Protein AF-A0A2B7WLC4-F1 (afdb_monomer_lite)

Foldseek 3Di:
DFFWQQDAQDDTDDDDDDDDDDDPPDFDKDFPDADDDVVQVCCRHPCPPHPPDPRDGDGDGTDIDTDD

InterPro domains:
  IPR011032 GroES-like superfamily [SSF50129] (19-67)
  IPR013154 Alcohol dehydrogenase-like, N-terminal [PF08240] (24-67)

Sequence (68 aa):
MPPLSPSRAVPCLWASGVTPEPSPNNVLIEVEAVALNPCDYYQQGYGIPPVLIYPAVIGCDAAQMVVK

Organism: NCBI:txid1447875

Secondary structure (DSSP, 8-state):
--EEE-STTSPPEE---PPPPPPTT---EEEEEE---HHHHHHHHH-TTT--SSSEE----EEEEE--

pLDDT: mean 92.91, std 5.71, range [60.0, 97.88]

Radius of gyration: 12.76 Å; chains: 1; bounding box: 26×21×30 Å

Structure (mmCIF, N/CA/C/O backbone):
data_AF-A0A2B7WLC4-F1
#
_entry.id   AF-A0A2B7WLC4-F1
#
loop_
_atom_site.group_PDB
_atom_site.id
_atom_site.type_symbol
_atom_site.label_atom_id
_atom_site.label_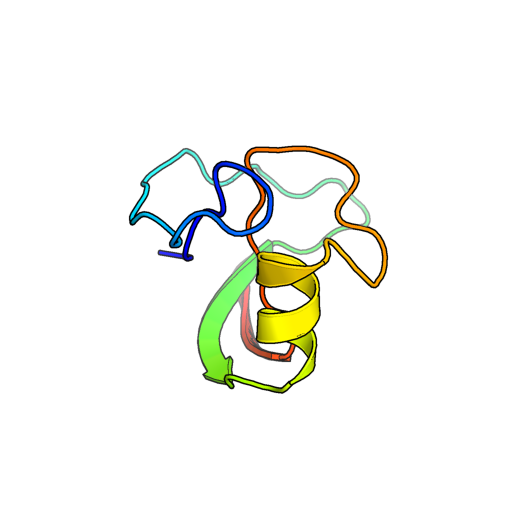alt_id
_atom_site.label_comp_id
_atom_site.label_asym_id
_atom_site.label_entity_id
_atom_site.label_seq_id
_atom_site.pdbx_PDB_ins_code
_atom_site.Cartn_x
_atom_site.Cartn_y
_atom_site.Cartn_z
_atom_site.occupancy
_atom_site.B_iso_or_equiv
_atom_site.auth_seq_id
_atom_site.auth_comp_id
_atom_site.auth_asym_id
_atom_site.auth_atom_id
_atom_site.pdbx_PDB_model_num
ATOM 1 N N . MET A 1 1 ? 0.077 -9.273 4.935 1.00 60.00 1 MET A N 1
ATOM 2 C CA . MET A 1 1 ? 1.346 -8.504 4.964 1.00 60.00 1 MET A CA 1
ATOM 3 C C . MET A 1 1 ? 1.547 -7.881 3.592 1.00 60.00 1 MET A C 1
ATOM 5 O O . MET A 1 1 ? 1.398 -8.619 2.624 1.00 60.00 1 MET A O 1
ATOM 9 N N . PRO A 1 2 ? 1.809 -6.570 3.482 1.00 72.81 2 PRO A N 1
ATOM 10 C CA . PRO A 1 2 ? 1.871 -5.907 2.184 1.00 72.81 2 PRO A CA 1
ATOM 11 C C . PRO A 1 2 ? 3.259 -6.010 1.518 1.00 72.81 2 PRO A C 1
ATOM 13 O O . PRO A 1 2 ? 4.268 -6.124 2.219 1.00 72.81 2 PRO A O 1
ATOM 16 N N . PRO A 1 3 ? 3.333 -5.949 0.176 1.00 79.25 3 PRO A N 1
ATOM 17 C CA . PRO A 1 3 ? 4.598 -5.836 -0.546 1.00 79.25 3 PRO A CA 1
ATOM 18 C C . PRO A 1 3 ? 5.284 -4.490 -0.257 1.00 79.25 3 PRO A C 1
ATOM 20 O O . PRO A 1 3 ? 4.640 -3.440 -0.258 1.00 79.25 3 PRO A O 1
ATOM 23 N N . LEU A 1 4 ? 6.602 -4.519 -0.039 1.00 91.25 4 LEU A N 1
ATOM 24 C CA . LEU A 1 4 ? 7.428 -3.336 0.204 1.00 91.25 4 LEU A CA 1
ATOM 25 C C . LEU A 1 4 ? 8.322 -3.052 -1.008 1.00 91.25 4 LEU A C 1
ATOM 27 O O . LEU A 1 4 ? 9.168 -3.867 -1.370 1.00 91.25 4 LEU A O 1
ATOM 31 N N . SER A 1 5 ? 8.173 -1.879 -1.614 1.00 93.69 5 SER A N 1
ATOM 32 C CA . SER A 1 5 ? 9.046 -1.369 -2.669 1.00 93.69 5 SER A CA 1
ATOM 33 C C . SER A 1 5 ? 10.271 -0.691 -2.039 1.00 93.69 5 SER A C 1
ATOM 35 O O . SER A 1 5 ? 10.116 0.354 -1.402 1.00 93.69 5 SER A O 1
ATOM 37 N N . PRO A 1 6 ? 11.495 -1.233 -2.192 1.00 92.62 6 PRO A N 1
ATOM 38 C CA . PRO A 1 6 ? 12.690 -0.672 -1.555 1.00 92.62 6 PRO A CA 1
ATOM 39 C C . PRO A 1 6 ? 13.233 0.563 -2.288 1.00 92.62 6 PRO A C 1
ATOM 41 O O . PRO A 1 6 ? 13.800 1.453 -1.661 1.00 92.62 6 PRO A O 1
ATOM 44 N N . SER A 1 7 ? 13.060 0.623 -3.607 1.00 94.62 7 SER A N 1
ATOM 45 C CA . SER A 1 7 ? 13.372 1.768 -4.465 1.00 94.62 7 SER A CA 1
ATOM 46 C C . SER A 1 7 ? 12.665 1.607 -5.816 1.00 94.62 7 SER A C 1
ATOM 48 O O . SER A 1 7 ? 12.063 0.565 -6.094 1.00 94.62 7 SER A O 1
ATOM 50 N N . ARG A 1 8 ? 12.709 2.647 -6.657 1.00 94.75 8 ARG A N 1
ATOM 51 C CA . ARG A 1 8 ? 12.110 2.627 -7.999 1.00 94.75 8 ARG A CA 1
ATOM 52 C C . ARG A 1 8 ? 12.706 1.507 -8.858 1.00 94.75 8 ARG A C 1
ATOM 54 O O . ARG A 1 8 ? 13.922 1.342 -8.899 1.00 94.75 8 ARG A O 1
ATOM 61 N N . ALA A 1 9 ? 11.841 0.806 -9.585 1.00 93.62 9 ALA A N 1
ATOM 62 C CA . ALA A 1 9 ? 12.142 -0.284 -10.511 1.00 93.62 9 ALA A CA 1
ATOM 63 C C . ALA A 1 9 ? 12.846 -1.503 -9.884 1.00 93.62 9 ALA A C 1
ATOM 65 O O . ALA A 1 9 ? 13.285 -2.397 -10.606 1.00 93.62 9 ALA A O 1
ATOM 66 N N . VAL A 1 10 ? 12.913 -1.589 -8.552 1.00 94.31 10 VAL A N 1
ATOM 67 C CA . VAL A 1 10 ? 13.396 -2.778 -7.842 1.00 94.31 10 VAL A CA 1
ATOM 68 C C . VAL A 1 10 ? 12.200 -3.660 -7.470 1.00 94.31 10 VAL A C 1
ATOM 70 O O . VAL A 1 10 ? 11.167 -3.127 -7.049 1.00 94.31 10 VAL A O 1
ATOM 73 N N . PRO A 1 11 ? 12.277 -4.994 -7.645 1.00 93.31 11 PRO A N 1
ATOM 74 C CA . PRO A 1 11 ? 11.202 -5.893 -7.243 1.00 93.31 11 PRO A CA 1
ATOM 75 C C . PRO A 1 11 ? 10.779 -5.673 -5.789 1.00 93.31 11 PRO A C 1
ATOM 77 O O . PRO A 1 11 ? 11.616 -5.452 -4.912 1.00 93.31 11 PRO A O 1
ATOM 80 N N . CYS A 1 12 ? 9.472 -5.746 -5.538 1.00 92.50 12 CYS A N 1
ATOM 81 C CA . CYS A 1 12 ? 8.955 -5.663 -4.180 1.00 92.50 12 CYS A CA 1
ATOM 82 C C . CYS A 1 12 ? 9.443 -6.849 -3.347 1.00 92.50 12 CYS A C 1
ATOM 84 O O . CYS A 1 12 ? 9.514 -7.984 -3.822 1.00 92.50 12 CYS A O 1
ATOM 86 N N . LEU A 1 13 ? 9.745 -6.568 -2.086 1.00 93.12 13 LEU A N 1
ATOM 87 C CA . LEU A 1 13 ? 10.176 -7.550 -1.108 1.00 93.12 13 LEU A CA 1
ATOM 88 C C . LEU A 1 13 ? 9.059 -7.791 -0.097 1.00 93.12 13 LEU A C 1
ATOM 90 O O . LEU A 1 13 ? 8.251 -6.909 0.200 1.00 93.12 13 LEU A O 1
ATOM 94 N N . TRP A 1 14 ? 9.033 -8.999 0.451 1.00 89.81 14 TRP A N 1
ATOM 95 C CA . TRP A 1 14 ? 8.182 -9.321 1.588 1.00 89.81 14 TRP A CA 1
ATOM 96 C C . TRP A 1 14 ? 8.826 -8.755 2.852 1.00 89.81 14 TRP A C 1
ATOM 98 O O .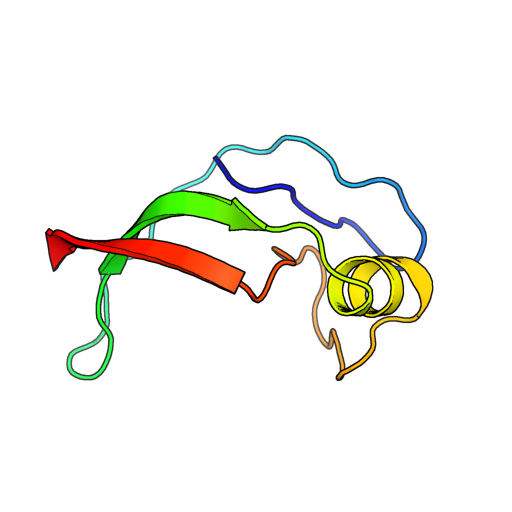 TRP A 1 14 ? 10.000 -9.017 3.116 1.00 89.81 14 TRP A O 1
ATOM 108 N N . ALA A 1 15 ? 8.066 -7.982 3.626 1.00 87.12 15 ALA A N 1
ATOM 109 C CA . ALA A 1 15 ? 8.534 -7.387 4.871 1.00 87.12 15 ALA A CA 1
ATOM 110 C C . ALA A 1 15 ? 7.457 -7.464 5.962 1.00 87.12 15 ALA A C 1
ATOM 112 O O . ALA A 1 15 ? 6.258 -7.383 5.692 1.00 87.12 15 ALA A O 1
ATOM 113 N N . SER A 1 16 ? 7.906 -7.598 7.209 1.00 86.81 16 SER A N 1
ATOM 114 C CA . SER A 1 16 ? 7.081 -7.500 8.416 1.00 86.81 16 SER A CA 1
ATOM 115 C C . SER A 1 16 ? 7.443 -6.240 9.198 1.00 86.81 16 SER A C 1
ATOM 117 O O . SER A 1 16 ? 8.601 -5.822 9.190 1.00 86.81 16 SER A O 1
ATOM 119 N N . GLY A 1 17 ? 6.489 -5.666 9.926 1.00 84.38 17 GLY A N 1
ATOM 120 C CA . GLY A 1 17 ? 6.720 -4.483 10.749 1.00 84.38 17 GLY A CA 1
ATOM 121 C C . GLY A 1 17 ? 5.609 -4.259 11.767 1.00 84.38 17 GLY A C 1
ATOM 122 O O . GLY A 1 17 ? 4.645 -5.023 11.833 1.00 84.38 17 GLY A O 1
ATOM 123 N N . VAL A 1 18 ? 5.760 -3.204 12.566 1.00 89.94 18 VAL A N 1
ATOM 124 C CA . VAL A 1 18 ? 4.733 -2.770 13.519 1.00 89.94 18 VAL A CA 1
ATOM 125 C C . VAL A 1 18 ? 3.627 -2.044 12.759 1.00 89.94 18 VAL A C 1
ATOM 127 O O . VAL A 1 18 ? 3.908 -1.171 11.939 1.00 89.94 18 VAL A O 1
ATOM 130 N N . THR A 1 19 ? 2.374 -2.393 13.047 1.00 91.62 19 THR A N 1
ATOM 131 C CA . THR A 1 19 ? 1.215 -1.648 12.543 1.00 91.62 19 THR A CA 1
ATOM 132 C C . THR A 1 19 ? 0.983 -0.448 13.464 1.00 91.62 19 THR A C 1
ATOM 134 O O . THR A 1 19 ? 0.785 -0.663 14.661 1.00 91.62 19 THR A O 1
ATOM 137 N N . PRO A 1 20 ? 1.069 0.799 12.969 1.00 92.31 20 PRO A N 1
ATOM 138 C CA . PRO A 1 20 ? 0.874 1.976 13.806 1.00 92.31 20 PRO A CA 1
ATOM 139 C C . PRO A 1 20 ? -0.588 2.100 14.251 1.00 92.31 20 PRO A C 1
ATOM 141 O O . PRO A 1 20 ? -1.505 1.728 13.519 1.00 92.31 20 PRO A O 1
ATOM 144 N N . GLU A 1 21 ? -0.803 2.661 15.440 1.00 96.50 21 GLU A N 1
ATOM 145 C CA . GLU A 1 21 ? -2.144 3.048 15.883 1.00 96.50 21 GLU A CA 1
ATOM 146 C C . GLU A 1 21 ? -2.647 4.249 15.060 1.00 96.50 21 GLU A C 1
ATOM 148 O O . GLU A 1 21 ? -1.851 5.139 14.728 1.00 96.50 21 GLU A O 1
ATOM 153 N N . PRO A 1 22 ? -3.946 4.299 14.718 1.00 97.38 22 PRO A N 1
ATOM 154 C CA . PRO A 1 22 ? -4.491 5.408 13.950 1.00 97.38 22 PRO A CA 1
ATOM 155 C C . PRO A 1 22 ? -4.506 6.703 14.776 1.00 97.38 22 PRO A C 1
ATOM 157 O O . PRO A 1 22 ? -4.720 6.698 15.989 1.00 97.38 22 PRO A O 1
ATOM 160 N N . SER A 1 23 ? -4.294 7.841 14.107 1.00 96.81 23 SER A N 1
ATOM 161 C CA . SER A 1 23 ? -4.559 9.159 14.699 1.00 96.81 23 SER A CA 1
ATOM 162 C C . SER A 1 23 ? -6.077 9.416 14.779 1.00 96.81 23 SER A C 1
ATOM 164 O O . SER A 1 23 ? -6.827 8.730 14.087 1.00 96.81 23 SER A O 1
ATOM 166 N N . PRO A 1 24 ? -6.567 10.420 15.536 1.00 96.94 24 PRO A N 1
ATOM 167 C CA . PRO A 1 24 ? -8.007 10.654 15.724 1.00 96.94 24 PRO A CA 1
ATOM 168 C C . PRO A 1 24 ? -8.856 10.803 14.447 1.00 96.94 24 PRO A C 1
ATOM 170 O O . PRO A 1 24 ? -10.066 10.623 14.507 1.00 96.94 24 PRO A O 1
ATOM 173 N N . ASN A 1 25 ? -8.243 11.148 13.309 1.00 97.31 25 ASN A N 1
ATOM 174 C CA . ASN A 1 25 ? -8.929 11.330 12.022 1.00 97.31 25 ASN A CA 1
ATOM 175 C C . ASN A 1 25 ? -8.569 10.248 10.990 1.00 97.31 25 ASN A C 1
ATOM 177 O O . ASN A 1 25 ? -8.843 10.404 9.801 1.00 97.31 25 ASN A O 1
ATOM 181 N N . ASN A 1 26 ? -7.905 9.179 11.418 1.00 97.19 26 ASN A N 1
ATOM 182 C CA . ASN A 1 26 ? -7.571 8.041 10.579 1.00 97.19 26 ASN A CA 1
ATOM 183 C C . ASN A 1 26 ? -8.267 6.795 11.114 1.00 97.19 26 ASN A C 1
ATOM 185 O O . ASN A 1 26 ? -8.589 6.716 12.293 1.00 97.19 26 ASN A O 1
ATOM 189 N N . VAL A 1 27 ? -8.455 5.820 10.233 1.00 97.06 27 VAL A N 1
ATOM 190 C CA . VAL A 1 27 ? -8.895 4.479 10.606 1.00 97.06 27 VAL A CA 1
ATOM 191 C C . VAL A 1 27 ? -7.765 3.498 10.358 1.00 97.06 27 VAL A C 1
ATOM 193 O O . VAL A 1 27 ? -6.966 3.676 9.432 1.00 97.06 27 VAL A O 1
ATOM 196 N N . LEU A 1 28 ? -7.702 2.462 11.181 1.00 96.81 28 LEU A N 1
ATOM 197 C CA . LEU A 1 28 ? -6.917 1.280 10.895 1.00 96.81 28 LEU A CA 1
ATOM 198 C C . LEU A 1 28 ? -7.811 0.262 10.199 1.00 96.81 28 LEU A C 1
ATOM 200 O O . LEU A 1 28 ? -8.907 -0.054 10.664 1.00 96.81 28 LEU A O 1
ATOM 204 N N . ILE A 1 29 ? -7.309 -0.267 9.092 1.00 96.38 29 ILE A N 1
ATOM 205 C CA . ILE A 1 29 ? -7.996 -1.268 8.286 1.00 96.38 29 ILE A CA 1
ATOM 206 C C . ILE A 1 29 ? -7.239 -2.590 8.321 1.00 96.38 29 ILE A C 1
ATOM 208 O O . ILE A 1 29 ? -6.007 -2.621 8.338 1.00 96.38 29 ILE A O 1
ATOM 212 N N . GLU A 1 30 ? -7.987 -3.681 8.275 1.00 95.81 30 GLU A N 1
ATOM 213 C CA . GLU A 1 30 ? -7.475 -5.001 7.940 1.00 95.81 30 GLU A CA 1
ATOM 214 C C . GLU A 1 30 ? -7.780 -5.284 6.468 1.00 95.81 30 GLU A C 1
ATOM 216 O O . GLU A 1 30 ? -8.930 -5.222 6.032 1.00 95.81 30 GLU A O 1
ATOM 221 N N . VAL A 1 31 ? -6.733 -5.539 5.684 1.00 95.06 31 VAL A N 1
ATOM 222 C CA . VAL A 1 31 ? -6.842 -5.792 4.243 1.00 95.06 31 VAL A CA 1
ATOM 223 C C . VAL A 1 31 ? -7.077 -7.282 4.009 1.00 95.06 31 VAL A C 1
ATOM 225 O O . VAL A 1 31 ? -6.197 -8.092 4.301 1.00 95.06 31 VAL A O 1
ATOM 228 N N . GLU A 1 32 ? -8.230 -7.631 3.437 1.00 96.50 32 GLU A N 1
ATOM 229 C CA . GLU A 1 3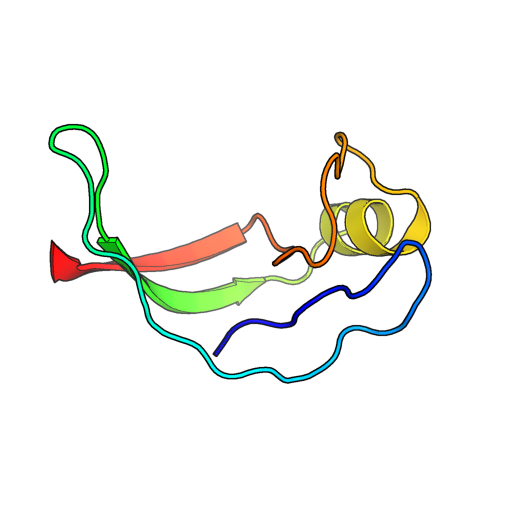2 ? -8.601 -9.019 3.125 1.00 96.50 32 GLU A CA 1
ATOM 230 C C . GLU A 1 32 ? -8.155 -9.430 1.719 1.00 96.50 32 GLU A C 1
ATOM 232 O O . GLU A 1 32 ? -7.701 -10.554 1.500 1.00 96.50 32 GLU A O 1
ATOM 237 N N . ALA A 1 33 ? -8.256 -8.509 0.758 1.00 95.75 33 ALA A N 1
ATOM 238 C CA . ALA A 1 33 ? -7.844 -8.733 -0.620 1.00 95.75 33 ALA A CA 1
ATOM 239 C C . ALA A 1 33 ? -7.344 -7.439 -1.265 1.00 95.75 33 ALA A C 1
ATOM 241 O O . ALA A 1 33 ? -7.791 -6.344 -0.924 1.00 95.75 33 ALA A O 1
ATOM 242 N N . VAL A 1 34 ? -6.443 -7.579 -2.237 1.00 94.56 34 VAL A N 1
ATOM 243 C CA . VAL A 1 34 ? -5.918 -6.479 -3.054 1.00 94.56 34 VAL A CA 1
ATOM 244 C C . VAL A 1 34 ? -5.998 -6.848 -4.529 1.00 94.56 34 VAL A C 1
ATOM 246 O O . VAL A 1 34 ? -5.765 -8.004 -4.891 1.00 94.56 34 VAL A O 1
ATOM 249 N N . ALA A 1 35 ? -6.317 -5.875 -5.377 1.00 95.56 35 ALA A N 1
ATOM 250 C CA . ALA A 1 35 ? -6.253 -6.032 -6.824 1.00 95.56 35 ALA A CA 1
ATOM 251 C C . ALA A 1 35 ? -4.910 -5.512 -7.353 1.00 95.56 35 ALA A C 1
ATOM 253 O O . ALA A 1 35 ? -4.381 -4.522 -6.851 1.00 95.56 35 ALA A O 1
ATOM 254 N N . LEU A 1 36 ? -4.373 -6.173 -8.382 1.00 94.12 36 LEU A N 1
ATOM 255 C CA . LEU A 1 36 ? -3.262 -5.638 -9.166 1.00 94.12 36 LEU A CA 1
ATOM 256 C C . LEU A 1 36 ? -3.813 -4.871 -10.364 1.00 94.12 36 LEU A C 1
ATOM 258 O O . LEU A 1 36 ? -4.550 -5.420 -11.182 1.00 94.12 36 LEU A O 1
ATOM 262 N N . ASN A 1 37 ? -3.396 -3.622 -10.483 1.00 93.38 37 ASN A N 1
ATOM 263 C CA . ASN A 1 37 ? -3.830 -2.664 -11.480 1.00 93.38 37 ASN A CA 1
ATOM 264 C C . ASN A 1 37 ? -2.614 -2.028 -12.181 1.00 93.38 37 ASN A C 1
ATOM 266 O O . ASN A 1 37 ? -1.500 -2.036 -11.651 1.00 93.38 37 ASN A O 1
ATOM 270 N N . PRO A 1 38 ? -2.789 -1.398 -13.361 1.00 94.75 38 PRO A N 1
ATOM 271 C CA . PRO A 1 38 ? -1.696 -0.697 -14.040 1.00 94.75 38 PRO A CA 1
ATOM 272 C C . PRO A 1 38 ? -0.993 0.348 -13.161 1.00 94.75 38 PRO A C 1
ATOM 274 O O . PRO A 1 38 ? 0.211 0.554 -13.301 1.00 94.75 38 PRO A O 1
ATOM 277 N N . CYS A 1 39 ? -1.727 0.976 -12.233 1.00 94.25 39 CYS A N 1
ATOM 278 C CA . CYS A 1 39 ? -1.183 1.936 -11.272 1.00 94.25 39 CYS A CA 1
ATOM 279 C C . CYS A 1 39 ? -0.005 1.354 -10.477 1.00 94.25 39 CYS A C 1
ATOM 281 O O . CYS A 1 39 ? 0.993 2.041 -10.295 1.00 94.25 39 CYS A O 1
ATOM 283 N N . ASP A 1 40 ? -0.062 0.082 -10.084 1.00 93.50 40 ASP A N 1
ATOM 284 C CA . ASP A 1 40 ? 0.974 -0.539 -9.254 1.00 93.50 40 ASP A CA 1
ATOM 285 C C . ASP A 1 40 ? 2.289 -0.693 -10.023 1.00 93.50 40 ASP A C 1
ATOM 287 O O . ASP A 1 40 ? 3.369 -0.423 -9.497 1.00 93.50 40 ASP A O 1
ATOM 291 N N . TYR A 1 41 ? 2.201 -1.046 -11.309 1.00 92.50 41 TYR A N 1
ATOM 292 C CA . TYR A 1 41 ? 3.354 -1.052 -12.209 1.00 92.50 41 TYR A CA 1
ATOM 293 C C . TYR A 1 41 ? 3.909 0.363 -12.426 1.00 92.50 41 TYR A C 1
ATOM 295 O O . TYR A 1 41 ? 5.127 0.545 -12.462 1.00 92.50 41 TYR A O 1
ATOM 303 N N . TYR A 1 42 ? 3.050 1.383 -12.512 1.00 95.56 42 TYR A N 1
ATOM 304 C CA . TYR A 1 42 ? 3.508 2.771 -12.599 1.00 95.56 42 TYR A CA 1
ATOM 305 C C . TYR A 1 42 ? 4.193 3.255 -11.314 1.00 95.56 42 TYR A C 1
ATOM 307 O O . TYR A 1 42 ? 5.246 3.899 -11.377 1.00 95.56 42 TYR A O 1
ATOM 315 N N . GLN A 1 43 ? 3.653 2.897 -10.151 1.00 95.44 43 GLN A N 1
ATOM 316 C CA . GLN A 1 43 ? 4.230 3.204 -8.847 1.00 95.44 43 GLN A CA 1
ATOM 317 C C . GLN A 1 43 ? 5.579 2.504 -8.670 1.00 95.44 43 GLN A C 1
ATOM 319 O O . GLN A 1 43 ? 6.564 3.157 -8.329 1.00 95.44 43 GLN A O 1
ATOM 324 N N . GLN A 1 44 ? 5.655 1.207 -8.974 1.00 94.38 44 GLN A N 1
ATOM 325 C CA . GLN A 1 44 ? 6.883 0.426 -8.849 1.00 94.38 44 GLN A CA 1
ATOM 326 C C . GLN A 1 44 ? 7.947 0.870 -9.859 1.00 94.38 44 GLN A C 1
ATOM 328 O O . GLN A 1 44 ? 9.092 1.111 -9.479 1.00 94.38 44 GLN A O 1
ATOM 333 N N . GLY A 1 45 ? 7.587 1.006 -11.137 1.00 95.06 45 GLY A N 1
ATOM 334 C CA . GLY A 1 45 ? 8.541 1.229 -12.225 1.00 95.06 45 GLY A CA 1
ATOM 335 C C . GLY A 1 45 ? 8.955 2.688 -12.401 1.00 95.06 45 GLY A C 1
ATOM 336 O O . GLY A 1 45 ? 10.118 2.979 -12.681 1.00 95.06 45 GLY A O 1
ATOM 337 N N . TYR A 1 46 ? 8.023 3.621 -12.205 1.00 94.88 46 TYR A N 1
ATOM 338 C CA . TYR A 1 46 ? 8.224 5.040 -12.517 1.00 94.88 46 TYR A CA 1
ATOM 339 C C . TYR A 1 46 ? 8.077 5.950 -11.296 1.00 94.88 46 TYR A C 1
ATOM 341 O O . TYR A 1 46 ? 8.503 7.105 -11.341 1.00 94.88 46 TYR A O 1
ATOM 349 N N . GLY A 1 47 ? 7.532 5.438 -10.190 1.00 93.38 47 GLY A N 1
ATOM 350 C CA . GLY A 1 47 ? 7.263 6.222 -8.992 1.00 93.38 47 GLY A CA 1
ATOM 351 C C . GLY A 1 47 ? 6.142 7.236 -9.190 1.00 93.38 47 GLY A C 1
ATOM 352 O O . GLY A 1 47 ? 6.259 8.327 -8.645 1.00 93.38 47 GLY A O 1
ATOM 353 N N . ILE A 1 48 ? 5.104 6.919 -9.976 1.00 92.44 48 ILE A N 1
ATOM 354 C CA . ILE A 1 48 ? 3.941 7.794 -10.225 1.00 92.44 48 ILE A CA 1
ATOM 355 C C . ILE A 1 48 ? 2.614 7.041 -10.009 1.00 92.44 48 ILE A C 1
ATOM 357 O O . ILE A 1 48 ? 2.575 5.845 -10.294 1.00 92.44 48 ILE A O 1
ATOM 361 N N . PRO A 1 49 ? 1.524 7.711 -9.571 1.00 86.44 49 PRO A N 1
ATOM 362 C CA . PRO A 1 49 ? 1.458 9.082 -9.030 1.00 86.44 49 PRO A CA 1
ATOM 363 C C . PRO A 1 49 ? 2.275 9.185 -7.727 1.00 86.44 49 PRO A C 1
ATOM 365 O O . PRO A 1 49 ? 2.380 8.192 -7.013 1.00 86.44 49 PRO A O 1
ATOM 368 N N . PRO A 1 50 ? 2.964 10.313 -7.477 1.00 92.69 50 PRO A N 1
ATOM 369 C CA . PRO A 1 50 ? 4.339 10.316 -6.981 1.00 92.69 50 PRO A CA 1
ATOM 370 C C . PRO A 1 50 ? 4.587 9.436 -5.742 1.00 92.69 50 PRO A C 1
ATOM 372 O O . PRO A 1 50 ? 4.049 9.701 -4.671 1.00 92.69 50 PRO A O 1
ATOM 375 N N . VAL A 1 51 ? 5.483 8.447 -5.866 1.00 93.94 51 VAL A N 1
ATOM 376 C CA . VAL A 1 51 ? 6.066 7.700 -4.734 1.00 93.94 51 VAL A CA 1
ATOM 377 C C . VAL A 1 51 ? 7.272 8.492 -4.227 1.00 93.94 51 VAL A C 1
ATOM 379 O O . VAL A 1 51 ? 8.374 8.391 -4.772 1.00 93.94 51 VAL A O 1
ATOM 382 N N . LEU A 1 52 ? 7.034 9.352 -3.233 1.00 94.12 52 LEU A N 1
ATOM 383 C CA . LEU A 1 52 ? 7.996 10.363 -2.768 1.00 94.12 52 LEU A CA 1
ATOM 384 C C . LEU A 1 52 ? 9.049 9.829 -1.789 1.00 94.12 52 LEU A C 1
ATOM 386 O O . LEU A 1 52 ? 10.123 10.415 -1.669 1.00 94.12 52 LEU A O 1
ATOM 390 N N . ILE A 1 53 ? 8.735 8.756 -1.065 1.00 94.38 53 ILE A N 1
ATOM 391 C CA . ILE A 1 53 ? 9.557 8.222 0.023 1.00 94.38 53 ILE A CA 1
ATOM 392 C C . ILE A 1 53 ? 9.716 6.723 -0.197 1.00 94.38 53 ILE A C 1
ATOM 394 O O . ILE A 1 53 ? 8.754 6.054 -0.558 1.00 94.38 53 ILE A O 1
ATOM 398 N N . TYR A 1 54 ? 10.924 6.215 0.036 1.00 93.50 54 TYR A N 1
ATOM 399 C CA . TYR A 1 54 ? 11.225 4.789 0.060 1.00 93.50 54 TYR A CA 1
ATOM 400 C C . TYR A 1 54 ? 11.857 4.406 1.411 1.00 93.50 54 TYR A C 1
ATOM 402 O O . TYR A 1 54 ? 12.545 5.239 2.006 1.00 93.50 54 TYR A O 1
ATOM 410 N N . PRO A 1 55 ? 11.676 3.160 1.882 1.00 93.69 55 PRO A N 1
ATOM 411 C CA . PRO A 1 55 ? 10.835 2.129 1.275 1.00 93.69 55 PRO A CA 1
ATOM 412 C C . PRO A 1 55 ? 9.338 2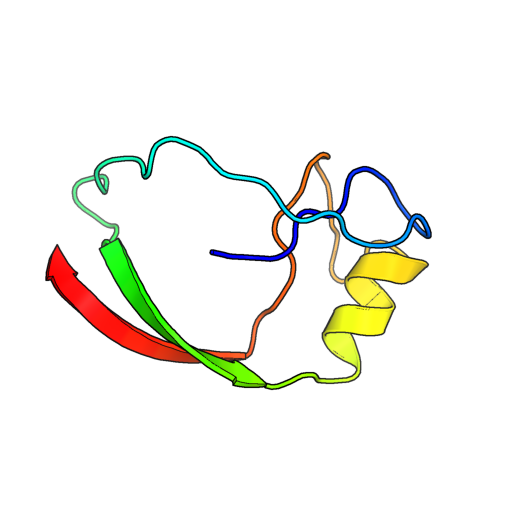.485 1.365 1.00 93.69 55 PRO A C 1
ATOM 414 O O . PRO A 1 55 ? 8.927 3.214 2.265 1.00 93.69 55 PRO A O 1
ATOM 417 N N . ALA A 1 56 ? 8.534 1.994 0.421 1.00 93.06 56 ALA A N 1
ATOM 418 C CA . ALA A 1 56 ? 7.103 2.297 0.329 1.00 93.06 56 ALA A CA 1
ATOM 419 C C . ALA 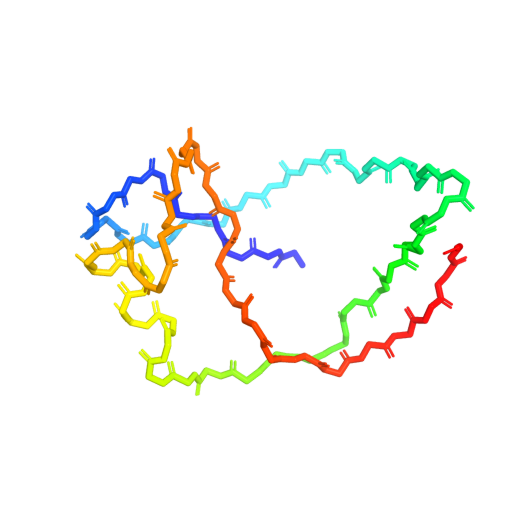A 1 56 ? 6.259 1.033 0.196 1.00 93.06 56 ALA A C 1
ATOM 421 O O . ALA A 1 56 ? 6.641 0.101 -0.505 1.00 93.06 56 ALA A O 1
ATOM 422 N N . VAL A 1 57 ? 5.081 1.030 0.815 1.00 92.94 57 VAL A N 1
ATOM 423 C CA . VAL A 1 57 ? 4.019 0.079 0.477 1.00 92.94 57 VAL A CA 1
ATOM 424 C C . VAL A 1 57 ? 3.247 0.652 -0.709 1.00 92.94 57 VAL A C 1
ATOM 426 O O . VAL A 1 57 ? 2.793 1.793 -0.648 1.00 92.94 57 VAL A O 1
ATOM 429 N N . ILE A 1 58 ? 3.140 -0.121 -1.787 1.00 92.69 58 ILE A N 1
ATOM 430 C CA . ILE A 1 58 ? 2.410 0.249 -3.009 1.00 92.69 58 ILE A CA 1
ATOM 431 C C . ILE A 1 58 ? 1.119 -0.570 -3.119 1.00 92.69 58 ILE A C 1
ATOM 433 O O . ILE A 1 58 ? 0.983 -1.595 -2.447 1.00 92.69 58 ILE A O 1
ATOM 437 N N . GLY A 1 59 ? 0.183 -0.124 -3.956 1.00 92.06 59 GLY A N 1
ATOM 438 C CA . GLY A 1 59 ? -1.181 -0.653 -3.984 1.00 92.06 59 GLY A CA 1
ATOM 439 C C . GLY A 1 59 ? -2.207 0.420 -3.645 1.00 92.06 59 GLY A C 1
ATOM 440 O O . GLY A 1 59 ? -2.049 1.151 -2.667 1.00 92.06 59 GLY A O 1
ATOM 441 N N . CYS A 1 60 ? -3.269 0.522 -4.445 1.00 92.06 60 CYS A N 1
ATOM 442 C CA . CYS A 1 60 ? -4.339 1.501 -4.219 1.00 92.06 60 CYS A CA 1
ATOM 443 C C . CYS A 1 60 ? -5.763 0.935 -4.310 1.00 92.06 60 CYS A C 1
ATOM 445 O O . CYS A 1 60 ? -6.715 1.708 -4.255 1.00 92.06 60 CYS A O 1
ATOM 447 N N . ASP A 1 61 ? -5.919 -0.382 -4.458 1.00 94.75 61 ASP A N 1
ATOM 448 C CA . ASP A 1 61 ? -7.217 -1.035 -4.644 1.00 94.75 61 ASP A CA 1
ATOM 449 C C . ASP A 1 61 ? -7.323 -2.286 -3.761 1.00 94.75 61 ASP A C 1
ATOM 451 O O . ASP A 1 61 ? -6.554 -3.241 -3.914 1.00 94.75 61 ASP A O 1
ATOM 455 N N . ALA A 1 62 ? -8.229 -2.244 -2.781 1.00 94.81 62 ALA A N 1
ATOM 456 C CA . ALA A 1 62 ? -8.309 -3.242 -1.722 1.00 94.81 62 ALA A CA 1
ATOM 457 C C . ALA A 1 62 ? -9.718 -3.391 -1.133 1.00 94.81 62 ALA A C 1
ATOM 459 O O . ALA A 1 62 ? -10.380 -2.398 -0.822 1.00 94.81 62 ALA A O 1
ATOM 460 N N . ALA A 1 63 ? -10.113 -4.639 -0.867 1.00 96.81 63 ALA A N 1
ATOM 461 C CA . ALA A 1 63 ? -11.235 -4.981 0.003 1.00 96.81 63 ALA A CA 1
ATOM 462 C C . ALA A 1 63 ? -10.736 -5.129 1.449 1.00 96.81 63 ALA A C 1
ATOM 464 O O . ALA A 1 63 ? -9.684 -5.725 1.699 1.00 96.81 63 ALA A O 1
ATOM 465 N N . GLN A 1 64 ? -11.463 -4.536 2.393 1.00 96.00 64 GLN A N 1
ATOM 466 C CA . GLN A 1 64 ? -10.950 -4.273 3.735 1.00 96.00 64 GLN A CA 1
ATOM 467 C C . GLN A 1 64 ? -12.067 -4.130 4.773 1.00 96.00 64 GLN A C 1
ATOM 469 O O . GLN A 1 64 ? -13.181 -3.720 4.441 1.00 96.00 64 GLN A O 1
ATOM 474 N N . MET A 1 65 ? -11.731 -4.402 6.034 1.00 97.88 65 MET A N 1
ATOM 475 C CA . MET A 1 65 ? -12.567 -4.115 7.199 1.00 97.88 65 MET A CA 1
ATOM 476 C C . MET A 1 65 ? -11.946 -3.013 8.056 1.00 97.88 65 MET A C 1
ATOM 478 O O . MET A 1 65 ? -10.734 -2.989 8.260 1.00 97.88 65 MET A O 1
ATOM 482 N N . VAL A 1 66 ? -12.770 -2.117 8.601 1.00 97.25 66 VAL A N 1
ATOM 483 C CA . VAL A 1 66 ? -12.320 -1.141 9.604 1.00 97.25 66 VAL A CA 1
ATOM 484 C C . VAL A 1 66 ? -12.192 -1.844 10.952 1.00 97.25 66 VAL A C 1
ATOM 486 O O . VAL A 1 66 ? -13.153 -2.457 11.415 1.00 97.25 66 VAL A O 1
ATOM 489 N N . VAL A 1 67 ? -11.022 -1.740 11.584 1.00 97.00 67 VAL A N 1
ATOM 490 C CA . VAL A 1 67 ? -10.737 -2.380 12.877 1.00 97.00 67 VAL A CA 1
ATOM 491 C C . VAL A 1 67 ? -10.497 -1.382 14.010 1.00 97.00 67 VAL A C 1
ATOM 493 O O . VAL A 1 67 ? -10.697 -1.752 15.167 1.00 97.00 67 VAL A O 1
ATOM 496 N N . LYS A 1 68 ? -10.103 -0.136 13.705 1.00 95.00 68 LYS A N 1
ATOM 497 C CA . LYS A 1 68 ? -10.021 0.985 14.660 1.00 95.00 68 LYS A CA 1
ATOM 498 C C . LYS A 1 68 ? -10.255 2.323 13.975 1.00 95.00 68 LYS A C 1
ATO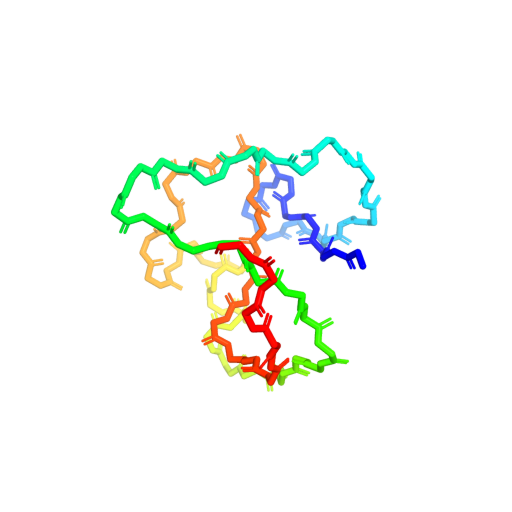M 500 O O . LYS A 1 68 ? -9.952 2.412 12.766 1.00 95.00 68 LYS A O 1
#